Protein AF-A0AAZ3RRA0-F1 (afdb_monomer_lite)

Secondary structure (DSSP, 8-state):
---------EEEEEEEETTTEEEEEEEESTT-S-HHHHHHHHHHHS--GGGTTS-EEEEETTEEEEE--EEEE-TTSTTSEEEEEEEEEEETTS--TTTHHHHHHHHHHHHHHHHHH-HHHHHHHTSTTS--------

Radius of gyration: 16.16 Å; chains: 1; bounding box: 28×40×52 Å

Sequence (138 aa):
RGSSCIRIECIFFSEFHPTLGPKITYQVPEEYISRELFDTVQVYIITKPELQNKLITVTAMGKKLIGCPVCIEHKKYSRNALLFNLGLVCDARTKTCALEPIVKKLSGYLTTLEVKGSLWRLSKVWTPTHSRVFLLYY

Foldseek 3Di:
DDDPPFDFPKKWKWWQDPPPGIDTPDMPVPCPQPPVNCVVCRCVQQDDPVQAQHWDWDDDPQKIKIKHWHWDADPVDPVSIIIMIIITMGGNPDDCVVVNVVRSVVVVVVVVCCVPPVVVVVVVVVDPPDDDDDDDDD

Organism: Oncorhynchus tshawytscha (NCBI:txid74940)

pLDDT: mean 80.6, std 17.63, range [28.59, 96.5]

Structure (mmCIF, N/CA/C/O backbone):
data_AF-A0AAZ3RRA0-F1
#
_entry.id   AF-A0AAZ3RRA0-F1
#
loop_
_atom_site.group_PDB
_atom_site.id
_atom_site.type_symbol
_atom_site.label_atom_id
_atom_site.label_alt_id
_atom_site.label_comp_id
_atom_site.label_asym_id
_atom_site.label_entity_id
_atom_site.label_seq_id
_atom_site.pdbx_PDB_ins_code
_atom_site.Cartn_x
_atom_site.Cartn_y
_atom_site.Cartn_z
_atom_site.occupancy
_atom_site.B_iso_or_equiv
_atom_site.auth_seq_id
_atom_site.auth_comp_id
_atom_site.auth_asym_id
_atom_site.auth_atom_id
_atom_site.pdbx_PDB_model_num
ATOM 1 N N . ARG A 1 1 ? -4.031 -1.441 32.460 1.00 42.31 1 ARG A N 1
ATOM 2 C CA . ARG A 1 1 ? -3.892 -0.783 31.135 1.00 42.31 1 ARG A CA 1
ATOM 3 C C . ARG A 1 1 ? -4.117 -1.863 30.088 1.00 42.31 1 ARG A C 1
ATOM 5 O O . ARG A 1 1 ? -3.239 -2.693 29.914 1.00 42.31 1 ARG A O 1
ATOM 12 N N . GLY A 1 2 ? -5.330 -1.943 29.538 1.00 48.09 2 GLY A N 1
ATOM 13 C CA . GLY A 1 2 ? -5.737 -3.043 28.663 1.00 48.09 2 GLY A CA 1
ATOM 14 C C . GLY A 1 2 ? -4.927 -3.055 27.373 1.00 48.09 2 GLY A C 1
ATOM 15 O O . GLY A 1 2 ? -4.802 -2.026 26.712 1.00 48.09 2 GLY A O 1
ATOM 16 N N . SER A 1 3 ? -4.367 -4.212 27.041 1.00 53.97 3 SER A N 1
ATOM 17 C CA . SER A 1 3 ? -3.812 -4.500 25.727 1.00 53.97 3 SER A CA 1
ATOM 18 C C . SER A 1 3 ? -4.932 -4.337 24.703 1.00 53.97 3 SER A C 1
ATOM 20 O O . SER A 1 3 ? -5.796 -5.204 24.590 1.00 53.97 3 SER A O 1
ATOM 22 N N . SER A 1 4 ? -4.977 -3.217 23.983 1.00 61.28 4 SER A N 1
ATOM 23 C CA . SER A 1 4 ? -5.834 -3.125 22.807 1.00 61.28 4 SER A CA 1
ATOM 24 C C . SER A 1 4 ? -5.286 -4.112 21.778 1.00 61.28 4 SER A C 1
ATOM 26 O O . SER A 1 4 ? -4.213 -3.915 21.210 1.00 61.28 4 SER A O 1
ATOM 28 N N . CYS A 1 5 ? -5.993 -5.231 21.615 1.00 68.12 5 CYS A N 1
ATOM 29 C CA . CYS A 1 5 ? -5.720 -6.225 20.587 1.00 68.12 5 CYS A CA 1
ATOM 30 C C . CYS A 1 5 ? -5.640 -5.520 19.227 1.00 68.12 5 CYS A C 1
ATOM 32 O O . CYS A 1 5 ? -6.517 -4.728 18.875 1.00 68.12 5 CYS A O 1
ATOM 34 N N . ILE A 1 6 ? -4.567 -5.779 18.481 1.00 82.62 6 ILE A N 1
ATOM 35 C CA . ILE A 1 6 ? -4.423 -5.268 17.122 1.00 82.62 6 ILE A CA 1
ATOM 36 C C . ILE A 1 6 ? -5.466 -5.973 16.259 1.00 82.62 6 ILE A C 1
ATOM 38 O O . ILE A 1 6 ? -5.405 -7.186 16.077 1.00 82.62 6 ILE A O 1
ATOM 42 N N . ARG A 1 7 ? -6.415 -5.202 15.727 1.00 89.75 7 ARG A N 1
ATOM 43 C CA . ARG A 1 7 ? -7.427 -5.685 14.790 1.00 89.75 7 ARG A CA 1
ATOM 44 C C . ARG A 1 7 ? -7.115 -5.128 13.409 1.00 89.75 7 ARG A C 1
ATOM 46 O O . ARG A 1 7 ? -7.117 -3.914 13.221 1.00 89.75 7 ARG A O 1
ATOM 53 N N . ILE A 1 8 ? -6.829 -6.023 12.471 1.00 93.94 8 ILE A N 1
ATOM 54 C CA . ILE A 1 8 ? -6.777 -5.689 11.048 1.00 93.94 8 ILE A CA 1
ATOM 55 C C . ILE A 1 8 ? -8.218 -5.690 10.548 1.00 93.94 8 ILE A C 1
ATOM 57 O O . ILE A 1 8 ? -8.945 -6.659 10.760 1.00 93.94 8 ILE A O 1
ATOM 61 N N . GLU A 1 9 ? -8.627 -4.597 9.924 1.00 95.38 9 GLU A N 1
ATOM 62 C CA . GLU A 1 9 ? -9.980 -4.426 9.397 1.00 95.38 9 GLU A CA 1
ATOM 63 C C . GLU A 1 9 ? -10.035 -4.659 7.890 1.00 95.38 9 GLU A C 1
ATOM 65 O O . GLU A 1 9 ? -11.050 -5.119 7.381 1.00 95.38 9 GLU A O 1
ATOM 70 N N . CYS A 1 10 ? -8.942 -4.361 7.181 1.00 95.75 10 CYS A N 1
ATOM 71 C CA . CYS A 1 10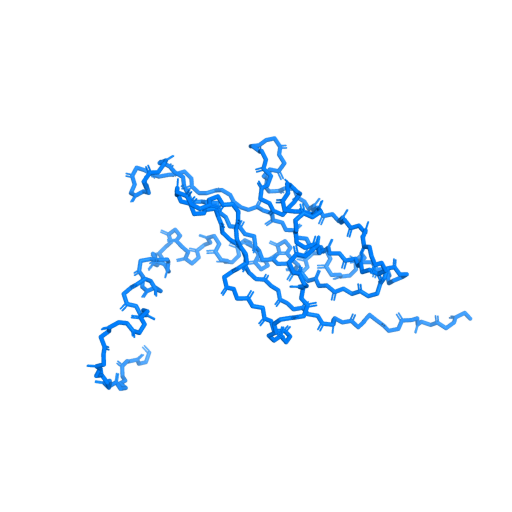 ? -8.829 -4.605 5.750 1.00 95.75 10 CYS A CA 1
ATOM 72 C C . CYS A 1 10 ? -7.378 -4.850 5.327 1.00 95.75 10 CYS A C 1
ATOM 74 O O . CYS A 1 10 ? -6.434 -4.321 5.923 1.00 95.75 10 CYS A O 1
ATOM 76 N N . ILE A 1 11 ? -7.217 -5.658 4.284 1.00 95.44 11 ILE A N 1
ATOM 77 C CA . ILE A 1 11 ? -5.980 -5.826 3.524 1.00 95.44 11 ILE A CA 1
ATOM 78 C C . ILE A 1 11 ? -6.251 -5.325 2.113 1.00 95.44 11 ILE A C 1
ATOM 80 O O . ILE A 1 11 ? -7.241 -5.723 1.502 1.00 95.44 11 ILE A O 1
ATOM 84 N N . PHE A 1 12 ? -5.368 -4.488 1.580 1.00 93.81 12 PHE A N 1
ATOM 85 C CA . PHE A 1 12 ? -5.502 -3.973 0.224 1.00 93.81 12 PHE A CA 1
ATOM 86 C C . PHE A 1 12 ? -4.213 -4.145 -0.569 1.00 93.81 12 PHE A C 1
ATOM 88 O O . PHE A 1 12 ? -3.103 -4.100 -0.037 1.00 93.81 12 PHE A O 1
ATOM 95 N N . PHE A 1 13 ? -4.381 -4.304 -1.871 1.00 92.69 13 PHE A N 1
ATOM 96 C CA . PHE A 1 13 ? -3.323 -4.307 -2.856 1.00 92.69 13 PHE A CA 1
ATOM 97 C C . PHE A 1 13 ? -3.617 -3.233 -3.902 1.00 92.69 13 PHE A C 1
ATOM 99 O O . PHE A 1 13 ? -4.694 -3.191 -4.503 1.00 92.69 13 PHE A O 1
ATOM 106 N N . SER A 1 14 ? -2.635 -2.376 -4.141 1.00 90.56 14 SER A N 1
ATOM 107 C CA . SER A 1 14 ? -2.719 -1.264 -5.086 1.00 90.56 14 SER A CA 1
ATOM 108 C C . SER A 1 14 ? -1.542 -1.265 -6.048 1.00 90.56 14 SER A C 1
ATOM 110 O O . SER A 1 14 ? -0.439 -1.660 -5.672 1.00 90.56 14 SER A O 1
ATOM 112 N N . GLU A 1 15 ? -1.760 -0.774 -7.262 1.00 88.31 15 GLU A N 1
ATOM 113 C CA . GLU A 1 15 ? -0.732 -0.668 -8.298 1.00 88.31 15 GLU A CA 1
ATOM 114 C C . GLU A 1 15 ? -0.835 0.660 -9.051 1.00 88.31 15 GLU A C 1
ATOM 116 O O . GLU A 1 15 ? -1.901 1.282 -9.112 1.00 88.31 15 GLU A O 1
ATOM 121 N N . PHE A 1 16 ? 0.279 1.098 -9.641 1.00 87.00 16 PHE A N 1
ATOM 122 C CA . PHE A 1 16 ? 0.268 2.234 -10.556 1.00 87.00 16 PHE A CA 1
ATOM 123 C C . PHE A 1 16 ? -0.088 1.762 -11.967 1.00 87.00 16 PHE A C 1
ATOM 125 O O . PHE A 1 16 ? 0.743 1.181 -12.672 1.00 87.00 16 PHE A O 1
ATOM 132 N N . HIS A 1 17 ? -1.311 2.036 -12.416 1.00 83.00 17 HIS A N 1
ATOM 133 C CA . HIS A 1 17 ? -1.698 1.750 -13.790 1.00 83.00 17 HIS A CA 1
ATOM 134 C C . HIS A 1 17 ? -1.055 2.763 -14.756 1.00 83.00 17 HIS A C 1
ATOM 136 O O . HIS A 1 17 ? -1.129 3.969 -14.508 1.00 83.00 17 HIS A O 1
ATOM 142 N N . PRO A 1 18 ? -0.491 2.335 -15.903 1.00 76.69 18 PRO A N 1
ATOM 143 C CA . PRO A 1 18 ? 0.185 3.239 -16.837 1.00 76.69 18 PRO A CA 1
ATOM 144 C C . PRO A 1 18 ? -0.672 4.399 -17.359 1.00 76.69 18 PRO A C 1
ATOM 146 O O . PRO A 1 18 ? -0.119 5.454 -17.657 1.00 76.69 18 PRO A O 1
ATOM 149 N N . THR A 1 19 ? -1.988 4.216 -17.475 1.00 81.38 19 THR A N 1
ATOM 150 C CA . THR A 1 19 ? -2.938 5.244 -17.945 1.00 81.38 19 THR A CA 1
ATOM 151 C C . THR A 1 19 ? -3.881 5.764 -16.867 1.00 81.38 19 THR A C 1
ATOM 153 O O . THR A 1 19 ? -4.229 6.935 -16.904 1.00 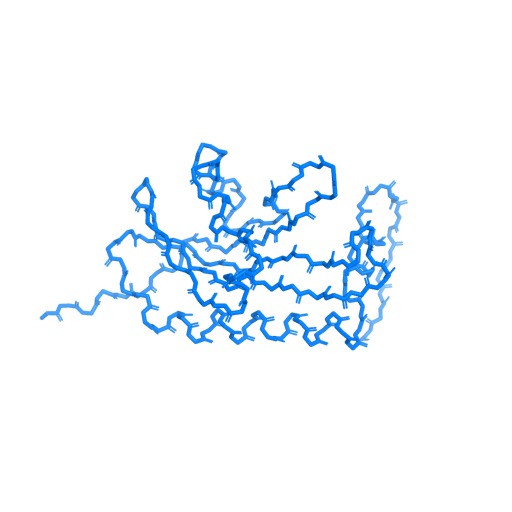81.38 19 THR A O 1
ATOM 156 N N . LEU A 1 20 ? -4.290 4.922 -15.912 1.00 82.44 20 LEU A N 1
ATOM 157 C CA . LEU A 1 20 ? -5.293 5.293 -14.902 1.00 82.44 20 LEU A CA 1
ATOM 158 C C . LEU A 1 20 ? -4.649 5.877 -13.641 1.00 82.44 20 LEU A C 1
ATOM 160 O O . LEU A 1 20 ? -5.347 6.413 -12.791 1.00 82.44 20 LEU A O 1
ATOM 164 N N . GLY A 1 21 ? -3.321 5.781 -13.522 1.00 85.75 21 GLY A N 1
ATOM 165 C CA . GLY A 1 21 ? -2.608 6.213 -12.333 1.00 85.75 21 GLY A CA 1
ATOM 166 C C . GLY A 1 21 ? -2.823 5.257 -11.156 1.00 85.75 21 GLY A C 1
ATOM 167 O O . GLY A 1 21 ? -2.979 4.047 -11.367 1.00 85.75 21 GLY A O 1
ATOM 168 N N . PRO A 1 22 ? -2.770 5.766 -9.915 1.00 87.75 22 PRO A N 1
ATOM 169 C CA . PRO A 1 22 ? -2.938 4.950 -8.725 1.00 87.75 22 PRO A CA 1
ATOM 170 C C . PRO A 1 22 ? -4.315 4.300 -8.647 1.00 87.75 22 PRO A C 1
ATOM 172 O O . PRO A 1 22 ? -5.332 4.969 -8.793 1.00 87.75 22 PRO A O 1
ATOM 175 N N . LYS A 1 23 ? -4.358 2.997 -8.358 1.00 88.62 23 LYS A N 1
ATOM 176 C CA . LYS A 1 23 ? -5.618 2.297 -8.085 1.00 88.62 23 LYS A CA 1
ATOM 177 C C . LYS A 1 23 ? -5.445 1.198 -7.045 1.00 88.62 23 LYS A C 1
ATOM 179 O O . LYS A 1 23 ? -4.409 0.530 -7.003 1.00 88.62 23 LYS A O 1
ATOM 184 N N . ILE A 1 24 ? -6.487 0.959 -6.257 1.00 90.56 24 ILE A N 1
ATOM 185 C CA . ILE A 1 24 ? -6.649 -0.295 -5.514 1.00 90.56 24 ILE A CA 1
ATOM 186 C C . ILE A 1 24 ? -7.149 -1.340 -6.508 1.00 90.56 24 ILE A C 1
ATOM 188 O O . ILE A 1 24 ? -8.124 -1.108 -7.215 1.00 90.56 24 ILE A O 1
ATOM 192 N N . THR A 1 25 ? -6.445 -2.464 -6.604 1.00 90.56 25 THR A N 1
ATOM 193 C CA . THR A 1 25 ? -6.833 -3.570 -7.496 1.00 90.56 25 THR A CA 1
ATOM 194 C C . THR A 1 25 ? -7.561 -4.660 -6.728 1.00 90.56 25 THR A C 1
ATOM 196 O O . THR A 1 25 ? -8.500 -5.243 -7.253 1.00 90.56 25 THR A O 1
ATOM 199 N N . TYR A 1 26 ? -7.156 -4.903 -5.480 1.00 92.38 26 TYR A N 1
ATOM 200 C CA . TYR A 1 26 ? -7.807 -5.865 -4.599 1.00 92.38 26 TYR A CA 1
ATOM 201 C C . TYR A 1 26 ? -7.925 -5.275 -3.201 1.00 92.38 26 TYR A C 1
ATOM 203 O O . TYR A 1 26 ? -7.000 -4.620 -2.721 1.00 92.38 26 TYR A O 1
ATOM 211 N N . GLN A 1 2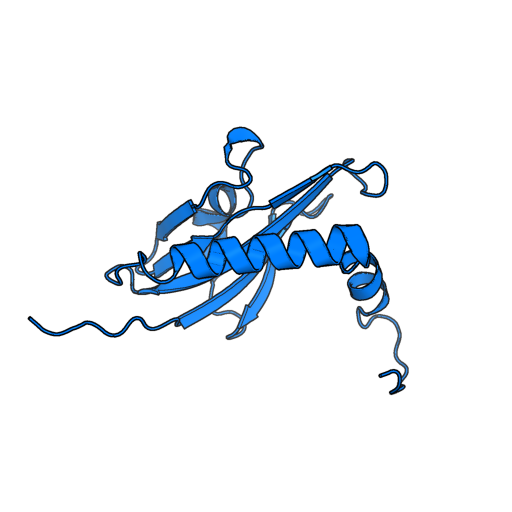7 ? -9.039 -5.531 -2.534 1.00 94.44 27 GLN A N 1
ATOM 212 C CA . GLN A 1 27 ? -9.214 -5.237 -1.119 1.00 94.44 27 GLN A CA 1
ATOM 213 C C . GLN A 1 27 ? -10.142 -6.269 -0.496 1.00 94.44 27 GLN A C 1
ATOM 215 O O . GLN A 1 27 ? -11.073 -6.738 -1.146 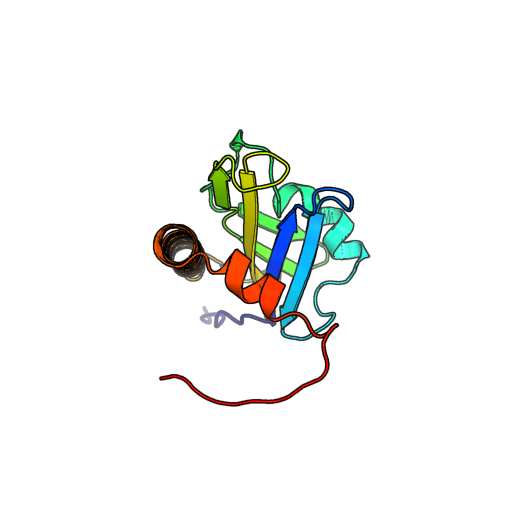1.00 94.44 27 GLN A O 1
ATOM 220 N N . VAL A 1 28 ? -9.856 -6.641 0.749 1.00 95.06 28 VAL A N 1
ATOM 221 C CA . VAL A 1 28 ? -10.678 -7.560 1.534 1.00 95.06 28 VAL A CA 1
ATOM 222 C C . VAL A 1 28 ? -10.857 -6.968 2.933 1.00 95.06 28 VAL A C 1
ATOM 224 O O . VAL A 1 28 ? -9.850 -6.793 3.626 1.00 95.06 28 VAL A O 1
ATOM 227 N N . PRO A 1 29 ? -12.097 -6.697 3.377 1.00 96.50 29 PRO A N 1
ATOM 228 C CA . PRO A 1 29 ? -13.349 -6.828 2.620 1.00 96.50 29 PRO A CA 1
ATOM 229 C C . PRO A 1 29 ? -13.399 -5.952 1.356 1.00 96.50 29 PRO A C 1
ATOM 231 O O . PRO A 1 29 ? -12.706 -4.936 1.273 1.00 96.50 29 PRO A O 1
ATOM 234 N N . GLU A 1 30 ? -14.208 -6.362 0.376 1.00 91.62 30 GLU A N 1
ATOM 235 C CA . GLU A 1 30 ? -14.444 -5.570 -0.837 1.00 91.62 30 GLU A CA 1
ATOM 236 C C . GLU A 1 30 ? -15.060 -4.210 -0.479 1.00 91.62 30 GLU A C 1
ATOM 238 O O . GLU A 1 30 ? -15.818 -4.099 0.485 1.00 91.62 30 GLU A O 1
ATOM 243 N N . GLU A 1 31 ? -14.699 -3.166 -1.230 1.00 91.62 31 GLU A N 1
ATOM 244 C CA . GLU A 1 31 ? -15.177 -1.787 -1.027 1.00 91.62 31 GLU A CA 1
ATOM 245 C C . GLU A 1 31 ? -14.960 -1.199 0.387 1.00 91.62 31 GLU A C 1
ATOM 247 O O . GLU A 1 31 ? -15.570 -0.192 0.751 1.00 91.62 31 GLU A O 1
ATOM 252 N N . TYR A 1 32 ? -14.059 -1.772 1.198 1.00 94.31 32 TYR A N 1
ATOM 253 C CA . TYR A 1 32 ? -13.783 -1.276 2.553 1.00 94.31 32 TYR A CA 1
ATOM 254 C C . TYR A 1 32 ? -13.121 0.112 2.566 1.00 94.31 32 TYR A C 1
ATOM 256 O O . TYR A 1 32 ? -13.438 0.980 3.391 1.00 94.31 32 TYR A O 1
ATOM 264 N N . ILE A 1 33 ? -12.162 0.329 1.664 1.00 93.69 33 ILE A N 1
ATOM 265 C CA . ILE A 1 33 ? -11.557 1.633 1.407 1.00 93.69 33 ILE A CA 1
ATOM 266 C C . ILE A 1 33 ? -12.422 2.321 0.354 1.00 93.69 33 ILE A C 1
ATOM 268 O O . ILE A 1 33 ? -12.396 1.955 -0.821 1.00 93.69 33 ILE A O 1
ATOM 272 N N . SER A 1 34 ? -13.178 3.331 0.785 1.00 94.00 34 SER A N 1
ATOM 273 C CA . SER A 1 34 ? -13.988 4.142 -0.119 1.00 94.00 34 SER A CA 1
ATOM 274 C C . SER A 1 34 ? -13.111 4.930 -1.091 1.00 94.00 34 SER A C 1
ATOM 276 O O . SER A 1 34 ? -11.958 5.258 -0.798 1.00 94.00 34 SER A O 1
ATOM 278 N N . ARG A 1 35 ? -13.689 5.306 -2.235 1.00 91.06 35 ARG A N 1
ATOM 279 C CA . ARG A 1 35 ? -13.017 6.153 -3.227 1.00 91.06 35 ARG A CA 1
ATOM 280 C C . ARG A 1 35 ? -12.539 7.480 -2.638 1.00 91.06 35 ARG A C 1
ATOM 282 O O . ARG A 1 35 ? -11.403 7.857 -2.866 1.00 91.06 35 ARG A O 1
ATOM 289 N N . GLU A 1 36 ? -13.363 8.132 -1.822 1.00 93.12 36 GLU A N 1
ATOM 290 C CA . GLU A 1 36 ? -13.008 9.381 -1.135 1.00 93.12 36 GLU A CA 1
ATOM 291 C C . GLU A 1 36 ? -11.788 9.216 -0.214 1.00 93.12 36 GLU A C 1
ATOM 293 O O . GLU A 1 36 ? -10.853 10.025 -0.239 1.00 93.12 36 GLU A O 1
ATOM 298 N N . LEU A 1 37 ? -11.757 8.126 0.566 1.00 91.75 37 LEU A N 1
ATOM 299 C CA . LEU A 1 37 ? -10.607 7.819 1.406 1.00 91.75 37 LEU A CA 1
ATOM 300 C C . LEU A 1 37 ? -9.377 7.576 0.538 1.00 91.75 37 LEU A C 1
ATOM 302 O O . LEU A 1 37 ? -8.339 8.183 0.788 1.00 91.75 37 LEU A O 1
ATOM 306 N N . PHE A 1 38 ? -9.498 6.725 -0.484 1.00 91.06 38 PHE A N 1
ATOM 307 C CA . PHE A 1 38 ? -8.401 6.423 -1.395 1.00 91.06 38 PHE A CA 1
ATOM 308 C C . PHE A 1 38 ? -7.859 7.685 -2.067 1.00 91.06 38 PHE A C 1
ATOM 310 O O . PHE A 1 38 ? -6.649 7.892 -2.048 1.00 91.06 38 PHE A O 1
ATOM 317 N N . ASP A 1 39 ? -8.721 8.568 -2.564 1.00 89.12 39 ASP A N 1
ATOM 318 C CA . ASP A 1 39 ? -8.322 9.805 -3.231 1.00 89.12 39 ASP A CA 1
ATOM 319 C C . ASP A 1 39 ? -7.505 10.721 -2.305 1.00 89.12 39 ASP A C 1
ATOM 321 O O . ASP A 1 39 ? -6.564 11.375 -2.761 1.00 89.12 39 ASP A O 1
ATOM 325 N N . THR A 1 40 ? -7.788 10.688 -0.999 1.00 87.62 40 THR A N 1
ATOM 326 C CA . THR A 1 40 ? -7.039 11.422 0.035 1.00 87.62 40 THR A CA 1
ATOM 327 C C . THR A 1 40 ? -5.650 10.828 0.295 1.00 87.62 40 THR A C 1
ATOM 329 O O . THR A 1 40 ? -4.701 11.557 0.586 1.00 87.62 40 THR A O 1
ATOM 332 N N . VAL A 1 41 ? -5.502 9.500 0.213 1.00 85.19 41 VAL A N 1
ATOM 333 C CA . VAL A 1 41 ? -4.274 8.797 0.635 1.00 85.19 41 VAL A CA 1
ATOM 334 C C . VAL A 1 41 ? -3.442 8.224 -0.516 1.00 85.19 41 VAL A C 1
ATOM 336 O O . VAL A 1 41 ? -2.311 7.798 -0.285 1.00 85.19 41 VAL A O 1
ATOM 339 N N . GLN A 1 42 ? -3.945 8.228 -1.754 1.00 82.81 42 GLN A N 1
ATOM 340 C CA . GLN A 1 42 ? -3.343 7.546 -2.911 1.00 82.81 42 GLN A CA 1
ATOM 341 C C . GLN A 1 42 ? -1.887 7.950 -3.175 1.00 82.81 42 GLN A C 1
ATOM 343 O O . GLN A 1 42 ? -1.065 7.110 -3.545 1.00 82.81 42 GLN A O 1
ATOM 348 N N . VAL A 1 43 ? -1.540 9.214 -2.906 1.00 75.38 43 VAL A N 1
ATOM 349 C CA . VAL A 1 43 ? -0.182 9.759 -3.077 1.00 75.38 43 VAL A CA 1
ATOM 350 C C . VAL A 1 43 ? 0.816 9.083 -2.135 1.00 75.38 43 VAL A C 1
ATOM 352 O O . VAL A 1 43 ? 1.979 8.918 -2.489 1.00 75.38 43 VAL A O 1
ATOM 355 N N . TYR A 1 44 ? 0.355 8.657 -0.958 1.00 67.31 44 TYR A N 1
ATOM 356 C CA . TYR A 1 44 ? 1.137 7.947 0.054 1.00 67.31 44 TYR A CA 1
ATOM 357 C C . TYR A 1 44 ? 1.074 6.425 -0.102 1.00 67.31 44 TYR A C 1
ATOM 359 O O . TYR A 1 44 ? 1.883 5.705 0.475 1.00 67.31 44 TYR A O 1
ATOM 367 N N . ILE A 1 45 ? 0.114 5.925 -0.878 1.00 65.81 45 ILE A N 1
ATOM 368 C CA . ILE A 1 45 ? -0.015 4.502 -1.184 1.00 65.81 45 ILE A CA 1
ATOM 369 C C . ILE A 1 45 ? 0.905 4.113 -2.348 1.00 65.81 45 ILE A C 1
ATOM 371 O O . ILE A 1 45 ? 1.449 3.010 -2.336 1.00 65.81 45 ILE A O 1
ATOM 375 N N . ILE A 1 46 ? 1.115 5.008 -3.319 1.00 63.75 46 ILE A N 1
ATOM 376 C CA . ILE A 1 46 ? 1.936 4.756 -4.512 1.00 63.75 46 ILE A CA 1
ATOM 377 C C . ILE A 1 46 ? 2.924 5.898 -4.697 1.00 63.75 46 ILE A C 1
ATOM 379 O O . ILE A 1 46 ? 2.852 6.713 -5.616 1.00 63.75 46 ILE A O 1
ATOM 383 N N . THR A 1 47 ? 3.807 6.011 -3.722 1.00 59.50 47 THR A N 1
ATOM 384 C CA . THR A 1 47 ? 4.653 7.178 -3.572 1.00 59.50 47 THR A CA 1
ATOM 385 C C . THR A 1 47 ? 5.710 7.336 -4.655 1.00 59.50 47 THR A C 1
ATOM 387 O O . THR A 1 47 ? 6.183 6.367 -5.251 1.00 59.50 47 THR A O 1
ATOM 390 N N . LYS A 1 48 ? 6.149 8.592 -4.801 1.00 63.75 48 LYS A N 1
ATOM 391 C CA . LYS A 1 48 ? 7.375 9.009 -5.489 1.00 63.75 48 LYS A CA 1
ATOM 392 C C . LYS A 1 48 ? 8.570 8.095 -5.157 1.00 63.75 48 LYS A C 1
ATOM 394 O O . LYS A 1 48 ? 8.615 7.545 -4.050 1.00 63.75 48 LYS A O 1
ATOM 399 N N . PRO A 1 49 ? 9.566 7.986 -6.058 1.00 63.62 49 PRO A N 1
ATOM 400 C CA . PRO A 1 49 ? 10.763 7.170 -5.855 1.00 63.62 49 PRO A CA 1
ATOM 401 C C . PRO A 1 49 ? 11.428 7.326 -4.482 1.00 63.62 49 PRO A C 1
ATOM 403 O O . PRO A 1 49 ? 11.879 6.347 -3.896 1.00 63.62 49 PRO A O 1
ATOM 406 N N . GLU A 1 50 ? 11.397 8.533 -3.909 1.00 62.84 50 GLU A N 1
ATOM 407 C CA . GLU A 1 50 ? 12.023 8.848 -2.618 1.00 62.84 50 GLU A CA 1
ATOM 408 C C . GLU A 1 50 ? 11.444 8.088 -1.404 1.00 62.84 50 GLU A C 1
ATOM 410 O O . GLU A 1 50 ? 12.072 8.040 -0.339 1.00 62.84 50 GLU A O 1
ATOM 415 N N . LEU A 1 51 ? 10.243 7.523 -1.528 1.00 66.88 51 LEU A N 1
ATOM 416 C CA . LEU A 1 51 ? 9.509 6.843 -0.452 1.00 66.88 51 LEU A CA 1
ATOM 417 C C . LEU A 1 51 ? 9.386 5.325 -0.685 1.00 66.88 51 LEU A C 1
ATOM 419 O O . LEU A 1 51 ? 8.796 4.616 0.128 1.00 66.88 51 LEU A O 1
ATOM 423 N N . GLN A 1 52 ? 9.978 4.815 -1.767 1.00 69.75 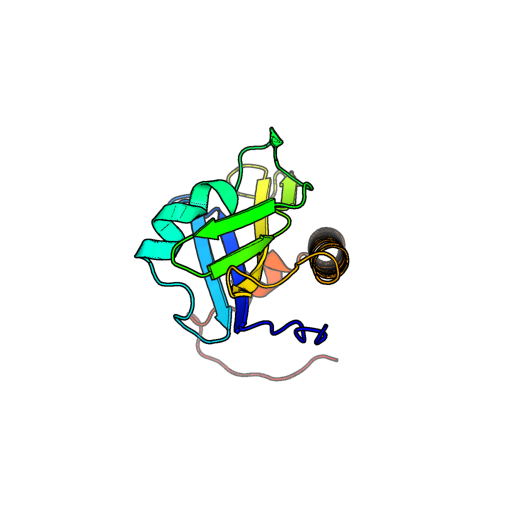52 GLN A N 1
ATOM 424 C CA . GLN A 1 52 ? 10.009 3.386 -2.069 1.00 69.75 52 GLN A CA 1
ATOM 425 C C . GLN A 1 52 ? 10.808 2.612 -1.017 1.00 69.75 52 GLN A C 1
ATOM 427 O O . GLN A 1 52 ? 11.801 3.105 -0.476 1.00 69.75 52 GLN A O 1
ATOM 432 N N . ASN A 1 53 ? 10.366 1.387 -0.721 1.00 75.00 53 ASN A N 1
ATOM 433 C CA . ASN A 1 53 ? 10.930 0.498 0.305 1.00 75.00 53 ASN A CA 1
ATOM 434 C C . ASN A 1 53 ? 10.953 1.090 1.726 1.00 75.00 53 ASN A C 1
ATOM 436 O O . ASN A 1 53 ? 11.577 0.529 2.633 1.00 75.00 53 ASN A O 1
ATOM 440 N N . LYS A 1 54 ? 10.257 2.208 1.945 1.00 85.25 54 LYS A N 1
ATOM 441 C CA . LYS A 1 54 ? 10.031 2.777 3.267 1.00 85.25 54 LYS A CA 1
ATOM 442 C C . LYS A 1 54 ? 8.648 2.367 3.735 1.00 85.25 54 LYS A C 1
ATOM 444 O O . LYS A 1 54 ? 7.695 2.304 2.965 1.00 85.25 54 LYS A O 1
ATOM 449 N N . LEU A 1 55 ? 8.555 2.079 5.026 1.00 88.44 55 LEU A N 1
ATOM 450 C CA . LEU A 1 55 ? 7.262 1.880 5.650 1.00 88.44 55 LEU A CA 1
ATOM 451 C C . LEU A 1 55 ? 6.544 3.221 5.714 1.00 88.44 55 LEU A C 1
ATOM 453 O O . LEU A 1 55 ? 7.118 4.212 6.166 1.00 88.44 55 LEU A O 1
ATOM 457 N N . ILE A 1 56 ? 5.291 3.221 5.294 1.00 89.62 56 ILE A N 1
ATOM 458 C CA . ILE A 1 56 ? 4.433 4.389 5.306 1.00 89.62 56 ILE A CA 1
ATOM 459 C C . ILE A 1 56 ? 3.235 4.076 6.183 1.00 89.62 56 ILE A C 1
ATOM 461 O O . ILE A 1 56 ? 2.571 3.056 6.002 1.00 89.62 56 ILE A O 1
ATOM 465 N N . THR A 1 57 ? 2.955 4.987 7.108 1.00 91.06 57 THR A N 1
ATOM 466 C CA . THR A 1 57 ? 1.771 4.941 7.958 1.00 91.06 57 THR A CA 1
ATOM 467 C C . THR A 1 57 ? 1.006 6.241 7.778 1.00 91.06 57 THR A C 1
ATOM 469 O O . THR A 1 57 ? 1.530 7.315 8.066 1.00 91.06 57 THR A O 1
ATOM 472 N N . VAL A 1 58 ? -0.236 6.149 7.311 1.00 91.12 58 VAL A N 1
ATOM 473 C CA . VAL A 1 58 ? -1.124 7.298 7.086 1.00 91.12 58 VAL A CA 1
ATOM 474 C C . VAL A 1 58 ? -2.374 7.119 7.920 1.00 91.12 58 VAL A C 1
ATOM 476 O O . VAL A 1 58 ? -2.917 6.022 7.999 1.00 91.12 58 VAL A O 1
ATOM 479 N N . THR A 1 59 ? -2.845 8.190 8.548 1.00 92.94 59 THR A N 1
ATOM 480 C CA . THR A 1 59 ? -4.124 8.192 9.266 1.00 92.94 59 THR A CA 1
ATOM 481 C C . THR A 1 59 ? -5.063 9.183 8.593 1.00 92.94 59 THR A C 1
ATOM 483 O O . THR A 1 59 ? -4.712 10.351 8.456 1.00 92.94 59 THR A O 1
ATOM 486 N N . ALA A 1 60 ? -6.234 8.721 8.161 1.00 92.50 60 ALA A N 1
ATOM 487 C CA . ALA A 1 60 ? -7.243 9.526 7.477 1.00 92.50 60 ALA A CA 1
ATOM 488 C C . AL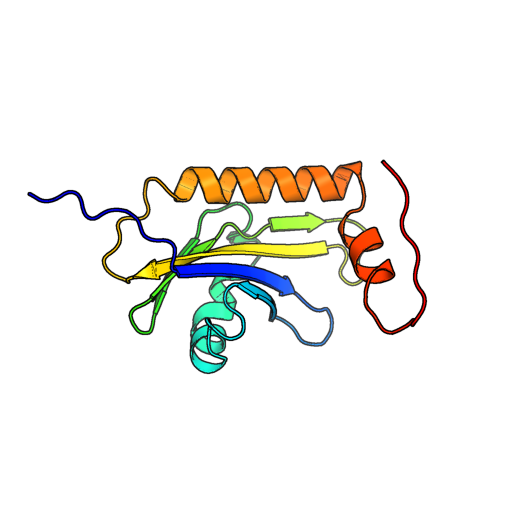A A 1 60 ? -8.645 8.948 7.725 1.00 92.50 60 ALA A C 1
ATOM 490 O O . ALA A 1 60 ? -8.813 7.733 7.802 1.00 92.50 60 ALA A O 1
ATOM 491 N N . MET A 1 61 ? -9.652 9.818 7.864 1.00 92.75 61 MET A N 1
ATOM 492 C CA . MET A 1 61 ? -11.067 9.443 8.057 1.00 92.75 61 MET A CA 1
ATOM 493 C C . MET A 1 61 ? -11.297 8.368 9.141 1.00 92.75 61 MET A C 1
ATOM 495 O O . MET A 1 61 ? -12.046 7.413 8.946 1.00 92.75 61 MET A O 1
ATOM 499 N N . GLY A 1 62 ? -10.599 8.479 10.277 1.00 92.31 62 GLY A N 1
ATOM 500 C CA . GLY A 1 62 ? -10.708 7.516 11.383 1.00 92.31 62 GLY A CA 1
ATOM 501 C C . GLY A 1 62 ? -10.035 6.157 11.140 1.00 92.31 62 GLY A C 1
ATOM 502 O O . GLY A 1 62 ? -10.064 5.305 12.026 1.00 92.31 62 GLY A O 1
ATOM 503 N N . LYS A 1 63 ? -9.373 5.966 9.994 1.00 93.38 63 LYS A N 1
ATOM 504 C CA . LYS A 1 63 ? -8.623 4.755 9.644 1.00 93.38 63 LYS A CA 1
ATOM 505 C C . LYS A 1 63 ? -7.124 5.022 9.617 1.00 93.38 63 LYS A C 1
ATOM 507 O O . LYS A 1 63 ? -6.678 6.131 9.324 1.00 93.38 63 LYS A O 1
ATOM 512 N N . LYS A 1 64 ? -6.335 3.988 9.888 1.00 93.88 64 LYS A N 1
ATOM 513 C CA . LYS A 1 64 ? -4.878 3.991 9.776 1.00 93.88 64 LYS A CA 1
ATOM 514 C C . LYS A 1 64 ? -4.429 2.923 8.798 1.00 93.88 64 LYS A C 1
ATOM 516 O O . LYS A 1 64 ? -4.686 1.739 9.000 1.00 93.88 64 LYS A O 1
ATOM 521 N N . LEU A 1 65 ? -3.758 3.372 7.749 1.00 93.94 65 LEU A N 1
ATOM 522 C CA . LEU A 1 65 ? -3.236 2.558 6.670 1.00 93.94 65 LEU A CA 1
ATOM 523 C C . LEU A 1 65 ? -1.731 2.415 6.849 1.00 93.94 65 LEU A C 1
ATOM 525 O O . LEU A 1 65 ? -1.029 3.403 7.064 1.00 93.94 65 LEU A O 1
ATOM 529 N N . ILE A 1 66 ? -1.248 1.186 6.746 1.00 93.81 66 ILE A N 1
ATOM 530 C CA . ILE A 1 66 ? 0.167 0.841 6.819 1.00 93.81 66 ILE A CA 1
ATOM 531 C C . ILE A 1 66 ? 0.518 0.146 5.514 1.00 93.81 66 ILE A C 1
ATOM 533 O O . ILE A 1 66 ? -0.140 -0.823 5.145 1.00 93.81 66 ILE A O 1
ATOM 537 N N . GLY A 1 67 ? 1.552 0.610 4.831 1.00 92.56 67 GLY A N 1
ATOM 538 C CA . GLY A 1 67 ? 2.022 0.018 3.586 1.00 92.56 67 GLY A CA 1
ATOM 539 C C . GLY A 1 67 ? 3.532 0.113 3.458 1.00 92.56 67 GLY A C 1
ATOM 540 O O . GLY A 1 67 ? 4.200 0.835 4.198 1.00 92.56 67 GLY A O 1
ATOM 541 N N . CYS A 1 68 ? 4.076 -0.623 2.503 1.00 91.31 68 CYS A N 1
ATOM 542 C CA . CYS A 1 68 ? 5.472 -0.511 2.107 1.00 91.31 68 CYS A CA 1
ATOM 543 C C . CYS A 1 68 ? 5.508 -0.565 0.577 1.00 91.31 68 CYS A C 1
ATOM 545 O O . CYS A 1 68 ? 5.545 -1.670 0.019 1.00 91.31 68 CYS A O 1
ATOM 547 N N . PRO A 1 69 ? 5.415 0.601 -0.097 1.00 90.50 69 PRO A N 1
ATOM 548 C CA . PRO A 1 69 ? 5.408 0.664 -1.549 1.00 90.50 69 PRO A CA 1
ATOM 549 C C . PRO A 1 69 ? 6.704 0.108 -2.129 1.00 90.50 69 PRO A C 1
ATOM 551 O O . PRO A 1 69 ? 7.806 0.442 -1.682 1.00 90.50 69 PRO A O 1
ATOM 554 N N . VAL A 1 70 ? 6.560 -0.717 -3.157 1.00 89.56 70 VAL A N 1
ATOM 555 C CA . VAL A 1 70 ? 7.648 -1.388 -3.861 1.00 89.56 70 VAL A CA 1
ATOM 556 C C . VAL A 1 70 ? 7.721 -0.864 -5.286 1.00 89.56 70 VAL A C 1
ATOM 558 O O . VAL A 1 70 ? 6.700 -0.675 -5.950 1.00 89.56 70 VAL A O 1
ATOM 561 N N . CYS A 1 71 ? 8.949 -0.688 -5.766 1.00 88.50 71 CYS A N 1
ATOM 562 C CA . CYS A 1 71 ? 9.244 -0.456 -7.169 1.00 88.50 71 CYS A CA 1
ATOM 563 C C . CYS A 1 71 ? 10.212 -1.515 -7.678 1.00 88.50 71 CYS A C 1
ATOM 565 O O . CYS A 1 71 ? 11.249 -1.768 -7.065 1.00 88.50 71 CYS A O 1
ATOM 567 N N . ILE A 1 72 ? 9.861 -2.125 -8.804 1.00 88.69 72 ILE A N 1
ATOM 568 C CA . ILE A 1 72 ? 10.715 -3.064 -9.522 1.00 88.69 72 ILE A CA 1
ATOM 569 C C . ILE A 1 72 ? 10.994 -2.467 -10.891 1.00 88.69 72 ILE A C 1
ATOM 571 O O . ILE A 1 72 ? 10.131 -2.484 -11.770 1.00 88.69 72 ILE A O 1
ATOM 575 N N . GLU A 1 73 ? 12.202 -1.951 -11.075 1.00 88.88 73 GLU A N 1
ATOM 576 C CA . GLU A 1 73 ? 12.653 -1.425 -12.358 1.00 88.88 73 GLU A CA 1
ATOM 577 C C . GLU A 1 73 ? 13.015 -2.571 -13.306 1.00 88.88 73 GLU A C 1
ATOM 579 O O . GLU A 1 73 ? 13.826 -3.441 -12.994 1.00 88.88 73 GLU A O 1
ATOM 584 N N . HIS A 1 74 ? 12.380 -2.597 -14.474 1.00 87.50 74 HIS A N 1
ATOM 585 C CA . HIS A 1 74 ? 12.680 -3.540 -15.540 1.00 87.50 74 HIS A CA 1
ATOM 586 C C . HIS A 1 74 ? 12.064 -3.071 -16.861 1.00 87.50 74 HIS A C 1
ATOM 588 O O . HIS A 1 74 ? 10.884 -2.718 -16.917 1.00 87.50 74 HIS A O 1
ATOM 594 N N . LYS A 1 75 ? 12.797 -3.222 -17.970 1.00 87.44 75 LYS A N 1
ATOM 595 C CA . LYS A 1 75 ? 12.335 -2.883 -19.336 1.00 87.44 75 LYS A CA 1
ATOM 596 C C . LYS A 1 75 ? 11.103 -3.668 -19.820 1.00 87.44 75 LYS A C 1
ATOM 598 O O . LYS A 1 75 ? 10.572 -3.388 -20.885 1.00 87.44 75 LYS A O 1
ATOM 603 N N . LYS A 1 76 ? 10.655 -4.670 -19.052 1.00 84.44 76 LYS A N 1
ATOM 604 C CA . LYS A 1 76 ? 9.481 -5.499 -19.391 1.00 84.44 76 LYS A CA 1
ATOM 605 C C . LYS A 1 76 ? 8.167 -4.789 -19.065 1.00 84.44 76 LYS A C 1
ATOM 607 O O . LYS A 1 76 ? 7.112 -5.215 -19.522 1.00 84.44 76 LYS A O 1
ATOM 612 N N . TYR A 1 77 ? 8.224 -3.737 -18.250 1.00 83.75 77 TYR A N 1
ATOM 613 C CA . TYR A 1 77 ? 7.064 -2.950 -17.865 1.00 83.75 77 TYR A CA 1
ATOM 614 C C . TYR A 1 77 ? 6.944 -1.712 -18.746 1.00 83.75 77 TYR A C 1
ATOM 616 O O . TYR A 1 77 ? 7.937 -1.086 -19.099 1.00 83.75 77 TYR A O 1
ATOM 624 N N . SER A 1 78 ? 5.711 -1.304 -19.031 1.00 77.69 78 SER A N 1
ATOM 625 C CA . SER A 1 78 ? 5.367 -0.186 -19.921 1.00 77.69 78 SER A CA 1
ATOM 626 C C . SER A 1 78 ? 5.919 1.184 -19.497 1.00 77.69 78 SER A C 1
ATOM 628 O O . SER A 1 78 ? 5.922 2.107 -20.301 1.00 77.69 78 SER A O 1
ATOM 630 N N . ARG A 1 79 ? 6.398 1.333 -18.255 1.00 80.75 79 ARG A N 1
ATOM 631 C CA . ARG A 1 79 ? 7.110 2.530 -17.763 1.00 80.75 79 ARG A CA 1
ATOM 632 C C . ARG A 1 79 ? 8.518 2.217 -17.247 1.00 80.75 79 ARG A C 1
ATOM 634 O O . ARG A 1 79 ? 9.035 2.936 -16.404 1.00 80.75 79 ARG A O 1
ATOM 641 N N . ASN A 1 80 ? 9.107 1.105 -17.687 1.00 85.44 80 ASN A N 1
ATOM 642 C CA . ASN A 1 80 ? 10.349 0.539 -17.149 1.00 85.44 80 ASN A CA 1
ATOM 643 C C . ASN A 1 80 ? 10.315 0.232 -15.643 1.00 85.44 80 ASN A C 1
ATOM 645 O O . ASN A 1 80 ? 11.349 -0.086 -15.069 1.00 85.44 80 ASN A O 1
ATOM 649 N N . ALA A 1 81 ? 9.147 0.294 -15.006 1.00 86.31 81 ALA A N 1
ATOM 650 C CA . ALA A 1 81 ? 8.972 0.016 -13.594 1.00 86.31 81 ALA A CA 1
ATOM 651 C C . ALA A 1 81 ? 7.583 -0.566 -13.321 1.00 86.31 81 ALA A C 1
ATOM 653 O O . ALA A 1 81 ? 6.594 -0.180 -13.954 1.00 86.31 81 ALA A O 1
ATOM 654 N N . LEU A 1 82 ? 7.525 -1.477 -12.357 1.00 87.06 82 LEU A N 1
ATOM 655 C CA . LEU A 1 82 ? 6.304 -1.937 -11.714 1.00 87.06 82 LEU A CA 1
ATOM 656 C C . LEU A 1 82 ? 6.241 -1.329 -10.318 1.00 87.06 82 LEU A C 1
ATOM 658 O O . LEU A 1 82 ? 7.135 -1.566 -9.509 1.00 87.06 82 LEU A O 1
ATOM 662 N N . LEU A 1 83 ? 5.181 -0.571 -10.045 1.00 88.31 83 LEU A N 1
ATOM 663 C CA . LEU A 1 83 ? 4.934 0.035 -8.744 1.00 88.31 83 LEU A CA 1
ATOM 664 C C . LEU A 1 83 ? 3.692 -0.599 -8.132 1.00 88.31 83 LEU A C 1
ATOM 666 O O . LEU A 1 83 ? 2.612 -0.549 -8.730 1.00 88.31 83 LEU A O 1
ATOM 670 N N . PHE A 1 84 ? 3.845 -1.165 -6.942 1.00 90.56 84 PHE A N 1
ATOM 671 C CA . PHE A 1 84 ? 2.741 -1.747 -6.192 1.00 90.56 84 PHE A CA 1
ATOM 672 C C . PHE A 1 84 ? 2.907 -1.515 -4.695 1.00 90.56 84 PHE A C 1
ATOM 674 O O . PHE A 1 84 ? 3.989 -1.197 -4.206 1.00 90.56 84 PHE A O 1
ATOM 681 N N . ASN A 1 85 ? 1.823 -1.692 -3.955 1.00 91.75 85 ASN A N 1
ATOM 682 C CA . ASN A 1 85 ? 1.829 -1.644 -2.505 1.00 91.75 85 ASN A CA 1
ATOM 683 C C . ASN A 1 85 ? 0.814 -2.650 -1.966 1.00 91.75 85 ASN A C 1
ATOM 685 O O . ASN A 1 85 ? -0.315 -2.719 -2.454 1.00 91.75 85 ASN A O 1
ATOM 689 N N . LEU A 1 86 ? 1.241 -3.417 -0.968 1.00 92.88 86 LEU A N 1
ATOM 690 C CA . LEU A 1 86 ? 0.377 -4.248 -0.146 1.00 92.88 86 LEU A CA 1
ATOM 691 C C . LEU A 1 86 ? 0.286 -3.582 1.224 1.00 92.88 86 LEU A C 1
ATOM 693 O O . LEU A 1 86 ? 1.311 -3.360 1.874 1.00 92.88 86 LEU A O 1
ATOM 697 N N . GLY A 1 87 ? -0.930 -3.273 1.657 1.00 93.44 87 GLY A N 1
ATOM 698 C CA . GLY A 1 87 ? -1.155 -2.569 2.906 1.00 93.44 87 GLY A CA 1
ATOM 699 C C . GLY A 1 87 ? -2.236 -3.182 3.780 1.00 93.44 87 GLY A C 1
ATOM 700 O O . GLY A 1 87 ? -3.075 -3.967 3.340 1.00 93.44 87 GLY A O 1
ATOM 701 N N . LEU A 1 88 ? -2.182 -2.802 5.051 1.00 95.38 88 LEU A N 1
ATOM 702 C CA . LEU A 1 88 ? -3.128 -3.173 6.095 1.00 95.38 88 LEU A CA 1
ATOM 703 C C . LEU A 1 88 ? -3.846 -1.923 6.596 1.00 95.38 88 LEU A C 1
ATOM 705 O O . LEU A 1 88 ? -3.243 -0.854 6.704 1.00 95.38 88 LEU A O 1
ATOM 709 N N . VAL A 1 89 ? -5.117 -2.074 6.950 1.00 94.81 89 VAL A N 1
ATOM 710 C CA . VAL A 1 89 ? -5.958 -1.020 7.521 1.00 94.81 89 VAL A CA 1
ATOM 711 C C . VAL A 1 89 ? -6.417 -1.426 8.917 1.00 94.81 89 VAL A C 1
ATOM 713 O O . VAL A 1 89 ? -6.775 -2.581 9.154 1.00 94.81 89 VAL A O 1
ATOM 716 N N . CYS A 1 90 ? -6.406 -0.469 9.838 1.00 94.81 90 CYS A N 1
ATOM 717 C CA . CYS A 1 90 ? -6.871 -0.613 11.216 1.00 94.81 90 CYS A CA 1
ATOM 718 C C . CYS A 1 90 ? -7.512 0.691 11.726 1.00 94.81 90 CYS A C 1
ATOM 720 O O . CYS A 1 90 ? -7.422 1.726 11.059 1.00 94.81 90 CYS A O 1
ATOM 722 N N . ASP A 1 91 ? -8.115 0.662 12.919 1.00 94.25 91 ASP A N 1
ATOM 723 C CA . ASP A 1 91 ? -8.628 1.862 13.600 1.00 94.25 91 ASP A CA 1
ATOM 724 C C . ASP A 1 91 ? -7.497 2.890 13.819 1.00 94.25 91 ASP A C 1
ATOM 726 O O . ASP A 1 91 ? -6.348 2.549 14.130 1.00 94.25 91 ASP A O 1
ATOM 730 N N . ALA A 1 92 ? -7.813 4.182 13.684 1.00 92.69 92 ALA A N 1
ATOM 731 C CA . ALA A 1 92 ? -6.850 5.276 13.843 1.00 92.69 92 ALA A CA 1
ATOM 732 C C . ALA A 1 92 ? -6.066 5.251 15.171 1.00 92.69 92 ALA A C 1
ATOM 734 O O . ALA A 1 92 ? -4.929 5.733 15.242 1.00 92.69 92 ALA A O 1
ATOM 735 N N . ARG A 1 93 ? -6.630 4.679 16.236 1.00 90.12 93 ARG A N 1
ATOM 736 C CA . ARG A 1 93 ? -6.014 4.602 17.569 1.00 90.12 93 ARG A CA 1
ATOM 737 C C . ARG A 1 93 ? -5.160 3.349 17.751 1.00 90.12 93 ARG A C 1
ATOM 739 O O . ARG A 1 93 ? -4.408 3.268 18.725 1.00 90.12 93 ARG A O 1
ATOM 746 N N . THR A 1 94 ? -5.220 2.386 16.830 1.00 90.38 94 THR A N 1
ATOM 747 C CA . THR A 1 94 ? -4.431 1.153 16.903 1.00 90.38 94 THR A CA 1
ATOM 748 C C . THR A 1 94 ? -2.937 1.458 16.802 1.00 90.38 94 THR A C 1
ATOM 750 O O . THR A 1 94 ? -2.486 2.231 15.950 1.00 90.38 94 THR A O 1
ATOM 753 N N . LYS A 1 95 ? -2.144 0.849 17.692 1.00 87.81 95 LYS A N 1
ATOM 754 C CA . LYS A 1 95 ? -0.679 0.893 17.619 1.00 87.81 95 LYS A CA 1
ATOM 755 C C . LYS A 1 95 ? -0.198 -0.085 16.556 1.00 87.81 95 LYS A C 1
ATOM 757 O O . LYS A 1 95 ? -0.528 -1.265 16.605 1.00 87.81 95 LYS A O 1
ATOM 762 N N . THR A 1 96 ? 0.605 0.407 15.624 1.00 86.56 96 THR A N 1
ATOM 763 C CA . THR A 1 96 ? 0.983 -0.332 14.415 1.00 86.56 96 THR A CA 1
ATOM 764 C C . THR A 1 96 ? 2.264 -1.128 14.553 1.00 86.56 96 THR A C 1
ATOM 766 O O . THR A 1 96 ? 2.497 -1.983 13.713 1.00 86.56 96 THR A O 1
ATOM 769 N N . CYS A 1 97 ? 3.055 -0.915 15.611 1.00 87.62 97 CYS A N 1
ATOM 770 C CA . CYS A 1 97 ? 4.430 -1.411 15.744 1.00 87.62 97 CYS A CA 1
ATOM 771 C C . CYS A 1 97 ? 4.609 -2.911 15.438 1.00 87.62 97 CYS A C 1
ATOM 773 O O . CYS A 1 97 ? 5.631 -3.301 14.886 1.00 87.62 97 CYS A O 1
ATOM 775 N N . ALA A 1 98 ? 3.624 -3.756 15.765 1.00 88.81 98 ALA A N 1
ATOM 776 C CA . ALA A 1 98 ? 3.694 -5.193 15.480 1.00 88.81 98 ALA A CA 1
ATOM 777 C C . ALA A 1 98 ? 3.337 -5.564 14.024 1.00 88.81 98 ALA A C 1
ATOM 779 O O . ALA A 1 98 ? 3.757 -6.612 13.541 1.00 88.81 98 ALA A O 1
ATOM 780 N N . LEU A 1 99 ? 2.582 -4.718 13.316 1.00 91.06 99 LEU A N 1
ATOM 781 C CA . LEU A 1 99 ? 2.201 -4.908 11.911 1.00 91.06 99 LEU A CA 1
ATOM 782 C C . LEU A 1 99 ? 3.291 -4.440 10.943 1.00 91.06 99 LEU A C 1
ATOM 784 O O . LEU A 1 99 ? 3.433 -4.992 9.857 1.00 91.06 99 LEU A O 1
ATOM 788 N N . GLU A 1 100 ? 4.089 -3.453 11.336 1.00 91.44 100 GLU A N 1
ATOM 789 C CA . GLU A 1 100 ? 5.169 -2.888 10.520 1.00 91.44 100 GLU A CA 1
ATOM 790 C C . GLU A 1 100 ? 6.153 -3.931 9.955 1.00 91.44 100 GLU A C 1
ATOM 792 O O . GLU A 1 100 ? 6.369 -3.940 8.737 1.00 91.44 100 GLU A O 1
ATOM 797 N N . PRO A 1 101 ? 6.737 -4.842 10.766 1.00 92.69 101 PRO A N 1
ATOM 798 C CA . PRO A 1 101 ? 7.630 -5.871 10.237 1.00 92.69 101 PRO A CA 1
ATOM 799 C C . PRO A 1 101 ? 6.896 -6.867 9.332 1.00 92.69 101 PRO A C 1
ATOM 801 O O . PRO A 1 101 ? 7.493 -7.371 8.382 1.00 92.69 101 PRO A O 1
ATOM 804 N N . ILE A 1 102 ? 5.609 -7.127 9.587 1.00 93.19 102 ILE A N 1
ATOM 805 C CA . ILE A 1 102 ? 4.784 -8.031 8.776 1.00 93.19 102 ILE A CA 1
ATOM 806 C C . ILE A 1 102 ? 4.590 -7.438 7.380 1.00 93.19 102 ILE A C 1
ATOM 808 O O . ILE A 1 102 ? 4.897 -8.103 6.393 1.00 93.19 102 ILE A O 1
ATOM 812 N N . VAL A 1 103 ? 4.168 -6.173 7.291 1.00 93.06 103 VAL A N 1
ATOM 813 C CA . VAL A 1 103 ? 3.969 -5.468 6.013 1.00 93.06 103 VAL A CA 1
ATOM 814 C C . VAL A 1 103 ? 5.266 -5.431 5.206 1.00 93.06 103 VAL A C 1
ATOM 816 O O . VAL A 1 103 ? 5.269 -5.812 4.038 1.00 93.06 103 VAL A O 1
ATOM 819 N N . LYS A 1 104 ? 6.398 -5.076 5.832 1.00 92.88 104 LYS A N 1
ATOM 820 C CA . LYS A 1 104 ? 7.707 -5.093 5.153 1.00 92.88 104 LYS A CA 1
ATOM 821 C C . LYS A 1 104 ? 8.070 -6.478 4.621 1.00 92.88 104 LYS A C 1
ATOM 823 O O . LYS A 1 104 ? 8.534 -6.597 3.487 1.00 92.88 104 LYS A O 1
ATOM 828 N N . LYS A 1 105 ? 7.867 -7.522 5.430 1.00 93.88 105 LYS A N 1
ATOM 829 C CA . LYS A 1 105 ? 8.192 -8.901 5.051 1.00 93.88 105 LYS A CA 1
ATOM 830 C C . LYS A 1 105 ? 7.328 -9.375 3.881 1.00 93.88 105 LYS A C 1
ATOM 832 O O . LYS A 1 105 ? 7.860 -9.968 2.946 1.00 93.88 105 LYS A O 1
ATOM 837 N N . LEU A 1 106 ? 6.028 -9.078 3.899 1.00 93.94 106 LEU A N 1
ATOM 838 C CA . LEU A 1 106 ? 5.110 -9.417 2.808 1.00 93.94 106 LEU A CA 1
ATOM 839 C C . LEU A 1 106 ? 5.470 -8.687 1.510 1.00 93.94 106 LEU A C 1
ATOM 841 O O . LEU A 1 106 ? 5.561 -9.336 0.469 1.00 93.94 106 LEU A O 1
ATOM 845 N N . SER A 1 107 ? 5.761 -7.383 1.573 1.00 91.62 107 SER A N 1
ATOM 846 C CA . SER A 1 107 ? 6.257 -6.636 0.410 1.00 91.62 107 SER A CA 1
ATOM 847 C C . SER A 1 107 ? 7.526 -7.273 -0.165 1.00 91.62 107 SER A C 1
ATOM 849 O O . SER A 1 107 ? 7.600 -7.502 -1.368 1.00 91.62 107 SER A O 1
ATOM 851 N N . GLY A 1 108 ? 8.491 -7.654 0.681 1.00 91.31 108 GLY A N 1
ATOM 852 C CA . GLY A 1 108 ? 9.718 -8.334 0.244 1.00 91.31 108 GLY A CA 1
ATOM 853 C C . GLY A 1 108 ? 9.480 -9.708 -0.398 1.00 91.31 108 GLY A C 1
ATOM 854 O O . GLY A 1 108 ? 10.122 -10.048 -1.398 1.00 91.31 108 GLY A O 1
ATOM 855 N N . TYR A 1 109 ? 8.537 -10.494 0.130 1.00 92.81 109 TYR A N 1
ATOM 856 C CA . TYR A 1 109 ? 8.146 -11.763 -0.488 1.00 92.81 109 TYR A CA 1
ATOM 857 C C . TYR A 1 109 ? 7.514 -11.554 -1.862 1.00 92.81 109 TYR A C 1
ATOM 859 O O . TYR A 1 109 ? 7.925 -12.222 -2.809 1.00 92.81 109 TYR A O 1
ATOM 867 N N . LEU A 1 110 ? 6.580 -10.609 -1.997 1.00 91.38 110 LEU A N 1
ATOM 868 C CA . LEU A 1 110 ? 5.957 -10.289 -3.284 1.00 91.38 110 LEU A CA 1
ATOM 869 C C . LEU A 1 110 ? 6.989 -9.825 -4.319 1.00 91.38 110 LEU A C 1
ATOM 871 O O . LEU A 1 110 ? 6.950 -10.279 -5.461 1.00 91.38 110 LEU A O 1
ATOM 875 N N . THR A 1 111 ? 7.968 -9.014 -3.911 1.00 90.69 111 THR A N 1
ATOM 876 C CA . THR A 1 111 ? 9.102 -8.639 -4.769 1.00 90.69 111 THR A CA 1
ATOM 877 C C . THR A 1 111 ? 9.880 -9.862 -5.236 1.00 90.69 111 THR A C 1
ATOM 879 O O . THR A 1 111 ? 10.184 -9.997 -6.419 1.00 90.69 111 THR A O 1
ATOM 882 N N . THR A 1 112 ? 10.185 -10.784 -4.321 1.00 91.69 112 THR A N 1
ATOM 883 C CA . THR A 1 112 ? 10.933 -12.007 -4.646 1.00 91.69 112 THR A CA 1
ATOM 884 C C . THR A 1 112 ? 10.154 -12.895 -5.615 1.00 91.69 112 THR A C 1
ATOM 886 O O . THR A 1 112 ? 10.735 -13.416 -6.568 1.00 91.69 112 THR A O 1
ATOM 889 N N . LEU A 1 113 ? 8.845 -13.047 -5.394 1.00 89.56 113 LEU A N 1
ATOM 890 C CA . LEU A 1 113 ? 7.952 -13.801 -6.273 1.00 89.56 113 LEU A CA 1
ATOM 891 C C . LEU A 1 113 ? 7.865 -13.173 -7.665 1.00 89.56 113 LEU A C 1
ATOM 893 O O . LEU A 1 113 ? 7.886 -13.897 -8.658 1.00 89.56 113 LEU A O 1
ATOM 897 N N . GLU A 1 114 ? 7.833 -11.845 -7.768 1.00 89.81 114 GLU A N 1
ATOM 898 C CA . GLU A 1 114 ? 7.830 -11.180 -9.071 1.00 89.81 114 GLU A CA 1
ATOM 899 C C . GLU A 1 114 ? 9.162 -11.342 -9.809 1.00 89.81 114 GLU A C 1
ATOM 901 O O . GLU A 1 114 ? 9.179 -11.701 -10.987 1.00 89.81 114 GLU A O 1
ATOM 906 N N . VAL A 1 115 ? 10.289 -11.124 -9.128 1.00 86.94 115 VAL A N 1
ATOM 907 C CA . VAL A 1 115 ? 11.617 -11.204 -9.757 1.00 86.94 115 VAL A CA 1
ATOM 908 C C . VAL A 1 115 ? 11.945 -12.632 -10.202 1.00 86.94 115 VAL A C 1
ATOM 910 O O . VAL A 1 115 ? 12.498 -12.811 -11.285 1.00 86.94 115 VAL A O 1
ATOM 913 N N . LYS A 1 116 ? 11.593 -13.650 -9.404 1.00 86.69 116 LYS A N 1
ATOM 914 C CA . LYS A 1 116 ? 11.899 -15.059 -9.715 1.00 86.69 116 LYS A CA 1
ATOM 915 C C . LYS A 1 116 ? 10.833 -15.752 -10.565 1.00 86.69 116 LYS A C 1
ATOM 917 O O . LYS A 1 116 ? 11.178 -16.600 -11.378 1.00 86.69 116 LYS A O 1
ATOM 922 N N . GLY A 1 117 ? 9.557 -15.424 -10.363 1.00 78.12 117 GLY A N 1
ATOM 923 C CA . GLY A 1 117 ? 8.419 -16.158 -10.930 1.00 78.12 117 GLY A CA 1
ATOM 924 C C . GLY A 1 117 ? 7.564 -15.370 -11.923 1.00 78.12 117 GLY A C 1
ATOM 925 O O . GLY A 1 117 ? 6.663 -15.949 -12.520 1.00 78.12 117 GLY A O 1
ATOM 926 N N . SER A 1 118 ? 7.823 -14.071 -12.133 1.00 79.38 118 SER A N 1
ATOM 927 C CA . SER A 1 118 ? 6.985 -13.194 -12.972 1.00 79.38 118 SER A CA 1
ATOM 928 C C . SER A 1 118 ? 5.495 -13.241 -12.595 1.00 79.38 118 SER A C 1
ATOM 930 O O . SER A 1 118 ? 4.622 -13.344 -13.460 1.00 79.38 118 SER A O 1
ATOM 932 N N . LEU A 1 119 ? 5.205 -13.178 -11.294 1.00 78.31 119 LEU A N 1
ATOM 933 C CA . LEU A 1 119 ? 3.860 -13.233 -10.716 1.00 78.31 119 LEU A CA 1
ATOM 934 C C . LEU A 1 119 ? 2.845 -12.295 -11.410 1.00 78.31 119 LEU A C 1
ATOM 936 O O . LEU A 1 119 ? 1.726 -12.712 -11.696 1.00 78.31 119 LEU A O 1
ATOM 940 N N . TRP A 1 120 ? 3.227 -11.069 -11.767 1.00 73.25 120 TRP A N 1
ATOM 941 C CA . TRP A 1 120 ? 2.369 -10.085 -12.440 1.00 73.25 120 TRP A CA 1
ATOM 942 C C . TRP A 1 120 ? 2.108 -10.422 -13.906 1.00 73.25 120 TRP A C 1
ATOM 944 O O . TRP A 1 120 ? 1.128 -9.958 -14.492 1.00 73.25 120 TRP A O 1
ATOM 954 N N . ARG A 1 121 ? 2.975 -11.228 -14.528 1.00 66.00 121 ARG A N 1
ATOM 955 C CA . ARG A 1 121 ? 2.701 -11.786 -15.856 1.00 66.00 121 ARG A CA 1
ATOM 956 C C . ARG A 1 121 ? 1.614 -12.848 -15.749 1.00 66.00 121 ARG A C 1
ATOM 958 O O . ARG A 1 121 ? 0.679 -12.824 -16.540 1.00 66.00 121 ARG A O 1
ATOM 965 N N . LEU A 1 122 ? 1.720 -13.733 -14.760 1.00 59.72 122 LEU A N 1
ATOM 966 C CA . LEU A 1 122 ? 0.743 -14.797 -14.532 1.00 59.72 122 LEU A CA 1
ATOM 967 C C . LEU A 1 122 ? -0.620 -14.233 -14.116 1.00 59.72 122 LEU A C 1
ATOM 969 O O . LEU A 1 122 ? -1.636 -14.659 -14.655 1.00 59.72 122 LEU A O 1
ATOM 973 N N . SER A 1 123 ? -0.655 -13.216 -13.250 1.00 62.75 123 SER A N 1
ATOM 974 C CA . SER A 1 123 ? -1.916 -12.604 -12.816 1.00 62.75 123 SER A CA 1
ATOM 975 C C . SER A 1 123 ? -2.666 -11.906 -13.953 1.00 62.75 123 SER A C 1
ATOM 977 O O . SER A 1 123 ? -3.885 -12.004 -14.016 1.00 62.75 123 SER A O 1
ATOM 979 N N . LYS A 1 124 ? -1.968 -11.260 -14.900 1.00 57.78 124 LYS A N 1
ATOM 980 C CA . LYS A 1 124 ? -2.605 -10.643 -16.079 1.00 57.78 124 LYS A CA 1
ATOM 981 C C . LYS A 1 124 ? -3.139 -11.668 -17.075 1.00 57.78 124 LYS A C 1
ATOM 983 O O . LYS A 1 124 ? -4.184 -11.431 -17.674 1.00 57.78 124 LYS A O 1
ATOM 988 N N . VAL A 1 125 ? -2.453 -12.801 -17.230 1.00 52.06 125 VAL A N 1
ATOM 989 C CA . VAL A 1 125 ? -2.950 -13.942 -18.022 1.00 52.06 125 VAL A CA 1
ATOM 990 C C . VAL A 1 125 ? -4.194 -14.558 -17.365 1.00 52.06 125 VAL A C 1
ATOM 992 O O . VAL A 1 125 ? -5.067 -15.072 -18.053 1.00 52.06 125 VAL A O 1
ATOM 995 N N . TRP A 1 126 ? -4.310 -14.427 -16.044 1.00 34.72 126 TRP A N 1
ATOM 996 C CA . TRP A 1 126 ? -5.405 -14.920 -15.214 1.00 34.72 126 TRP A CA 1
ATOM 997 C C . TRP A 1 126 ? -6.428 -13.820 -14.856 1.00 34.72 126 TRP A C 1
ATOM 999 O O . TRP A 1 126 ? -6.941 -13.776 -13.745 1.00 34.72 126 TRP A O 1
ATOM 1009 N N . THR A 1 127 ? -6.725 -12.889 -15.770 1.00 40.66 127 THR A N 1
ATOM 1010 C CA . THR A 1 127 ? -7.875 -11.970 -15.616 1.00 40.66 127 THR A CA 1
ATOM 1011 C C . THR A 1 127 ? -9.027 -12.385 -16.545 1.00 40.66 127 THR A C 1
ATOM 1013 O O . THR A 1 127 ? -8.777 -12.800 -17.679 1.00 40.66 127 THR A O 1
ATOM 1016 N N . PRO A 1 128 ? -10.299 -12.323 -16.099 1.00 41.69 128 PRO A N 1
ATOM 1017 C CA . PRO A 1 128 ? -11.399 -13.119 -16.653 1.00 41.69 128 PRO A CA 1
ATOM 1018 C C . PRO A 1 128 ? -12.064 -12.486 -17.887 1.00 41.69 128 PRO A C 1
ATOM 1020 O O . PRO A 1 128 ? -13.284 -12.385 -17.957 1.00 41.69 128 PRO A O 1
ATOM 1023 N N . THR A 1 129 ? -11.292 -12.065 -18.891 1.00 44.38 129 THR A N 1
ATOM 1024 C CA . THR A 1 129 ? -11.860 -11.776 -20.228 1.00 44.38 129 THR A CA 1
ATOM 1025 C C . THR A 1 129 ? -11.922 -13.005 -21.126 1.00 44.38 129 THR A C 1
ATOM 1027 O O . THR A 1 129 ? -12.556 -12.959 -22.175 1.00 44.38 129 THR A O 1
ATOM 1030 N N . HIS A 1 130 ? -11.343 -14.128 -20.703 1.00 39.53 130 HIS A N 1
ATOM 1031 C CA . HIS A 1 130 ? -11.481 -15.395 -21.406 1.00 39.53 130 HIS A CA 1
ATOM 1032 C C . HIS A 1 130 ? -12.149 -16.410 -20.489 1.00 39.53 130 HIS A C 1
ATOM 1034 O O . HIS A 1 130 ? -11.527 -17.038 -19.635 1.00 39.53 130 HIS A O 1
ATOM 1040 N N . SER A 1 131 ? -13.458 -16.561 -20.672 1.00 39.38 131 SER A N 1
ATOM 1041 C CA . SER A 1 131 ? -14.186 -17.734 -20.216 1.00 39.38 131 SER A CA 1
ATOM 1042 C C . SER A 1 131 ? -13.495 -18.985 -20.761 1.00 39.38 131 SER A C 1
ATOM 1044 O O . SER A 1 131 ? -13.527 -19.208 -21.970 1.00 39.38 131 SER A O 1
ATOM 1046 N N . ARG A 1 132 ? -12.880 -19.786 -19.884 1.00 36.66 132 ARG A N 1
ATOM 1047 C CA . ARG A 1 132 ? -12.887 -21.263 -19.875 1.00 36.66 132 ARG A CA 1
ATOM 1048 C C . ARG A 1 132 ? -11.911 -21.785 -18.812 1.00 36.66 132 ARG A C 1
ATOM 1050 O O . ARG A 1 132 ? -10.707 -21.605 -18.910 1.00 36.66 132 ARG A O 1
ATOM 1057 N N . VAL A 1 133 ? -12.512 -22.394 -17.788 1.00 37.53 133 VAL A N 1
ATOM 1058 C CA . VAL A 1 133 ? -12.113 -23.604 -17.045 1.00 37.53 133 VAL A CA 1
ATOM 1059 C C . VAL A 1 133 ? -10.741 -24.185 -17.432 1.00 37.53 133 VAL A C 1
ATOM 1061 O O . VAL A 1 133 ? -10.539 -24.501 -18.596 1.00 37.53 133 VAL A O 1
ATOM 1064 N N . PHE A 1 134 ? -9.837 -24.399 -16.469 1.00 37.94 134 PHE A N 1
ATOM 1065 C CA . PHE A 1 134 ? -9.484 -25.738 -15.960 1.00 37.94 134 PHE A CA 1
ATOM 1066 C C . PHE A 1 134 ? -8.399 -25.688 -14.870 1.00 37.94 134 PHE A C 1
ATOM 1068 O O . PHE A 1 134 ? -7.459 -24.902 -14.915 1.00 37.94 134 PHE A O 1
ATOM 1075 N N . LEU A 1 135 ? -8.618 -26.550 -13.873 1.00 41.59 135 LEU A N 1
ATOM 1076 C CA . LEU A 1 135 ? -7.708 -26.998 -12.820 1.00 41.59 135 LEU A CA 1
ATOM 1077 C C . LEU A 1 135 ? -6.380 -27.556 -13.366 1.00 41.59 135 LEU A C 1
ATOM 1079 O O . LEU A 1 135 ? -6.324 -27.985 -14.515 1.00 41.59 135 LEU A O 1
ATOM 1083 N N . LEU A 1 136 ? -5.418 -27.700 -12.440 1.00 36.06 136 LEU A N 1
ATOM 1084 C CA . LEU A 1 136 ? -4.059 -28.268 -12.546 1.00 36.06 136 LEU A CA 1
ATOM 1085 C C . LEU A 1 136 ? -3.039 -27.196 -12.965 1.00 36.06 136 LEU A C 1
ATOM 1087 O O . LEU A 1 136 ? -3.203 -26.529 -13.974 1.00 36.06 136 LEU A O 1
ATOM 1091 N N . TYR A 1 137 ? -1.992 -26.914 -12.195 1.00 28.59 137 TYR A N 1
ATOM 1092 C CA . TYR A 1 137 ? -1.022 -27.861 -11.658 1.00 28.59 137 TYR A CA 1
ATOM 1093 C C . TYR A 1 137 ? -0.536 -27.477 -10.250 1.00 28.59 137 TYR A C 1
ATOM 1095 O O . TYR A 1 137 ? -0.535 -26.304 -9.885 1.00 28.59 137 TYR A O 1
ATOM 1103 N N . TYR A 1 138 ? -0.157 -28.535 -9.525 1.00 35.81 138 TYR A N 1
ATOM 1104 C CA . TYR A 1 138 ? 0.628 -28.594 -8.289 1.00 35.81 138 TYR A CA 1
ATOM 1105 C C . TYR A 1 138 ? 1.672 -27.484 -8.115 1.00 35.81 138 TYR A C 1
ATOM 1107 O O . TYR A 1 138 ? 2.388 -27.192 -9.100 1.00 35.81 138 TYR A O 1
#

InterPro domains:
  IPR009348 Nitrogen permease regulator 2-like [PF06218] (8-119)
  IPR009348 Nitrogen permease regulator 2-like [PTHR12991] (6-118)